Protein AF-A0A7S2FEH9-F1 (afdb_monomer_lite)

Secondary structure (DSSP, 8-state):
--HHHHHHHHHHHHHHHHHHHHHHHHTT-EEEEE-SS-EEEE---SSHHHHHHHHHHHHHHHHH-TT-TTTT--------EEEEEESSSS-EEEEEPPHHHHHHHHHHHHS-SS--S----

Organism: NCBI:txid41880

InterPro domains:
  IPR013697 DNA polymerase epsilon, catalytic subunit A, C-terminal [PF08490] (4-95)
  IPR029703 DNA polymerase epsilon catalytic subunit [PTHR10670] (3-105)

Structure (mmCIF, N/CA/C/O backbone):
data_AF-A0A7S2FEH9-F1
#
_entry.id   AF-A0A7S2FEH9-F1
#
loop_
_atom_site.group_PDB
_atom_site.id
_atom_site.type_symbol
_atom_site.label_atom_id
_atom_site.label_alt_id
_atom_site.label_comp_id
_atom_site.label_asym_id
_atom_site.label_entity_id
_atom_site.label_seq_id
_atom_site.pdbx_PDB_ins_code
_atom_site.Cartn_x
_atom_site.Cartn_y
_atom_site.Cartn_z
_atom_site.occupancy
_atom_site.B_iso_or_equiv
_atom_site.auth_seq_id
_atom_site.auth_comp_id
_atom_site.auth_asym_id
_atom_site.auth_atom_id
_atom_site.pdbx_PDB_model_num
ATOM 1 N N . LEU A 1 1 ? -4.426 -13.863 25.133 1.00 61.12 1 LEU A N 1
ATOM 2 C CA . LEU A 1 1 ? -5.387 -12.762 25.388 1.00 61.12 1 LEU A CA 1
ATOM 3 C C . LEU A 1 1 ? -6.790 -13.357 25.529 1.00 61.12 1 LEU A C 1
ATOM 5 O O . LEU A 1 1 ? -7.087 -14.279 24.776 1.00 61.12 1 LEU A O 1
ATOM 9 N N . PRO A 1 2 ? -7.647 -12.865 26.437 1.00 80.38 2 PRO A N 1
ATOM 10 C CA . PRO A 1 2 ? -9.037 -13.307 26.544 1.00 80.38 2 PRO A CA 1
ATOM 11 C C . PRO A 1 2 ? -9.808 -13.089 25.225 1.00 80.38 2 PRO A C 1
ATOM 13 O O . PRO A 1 2 ? -9.633 -12.041 24.590 1.00 80.38 2 PRO A O 1
ATOM 16 N N . PRO A 1 3 ? -10.700 -14.013 24.818 1.00 77.12 3 PRO A N 1
ATOM 17 C CA . PRO A 1 3 ? -11.412 -13.952 23.532 1.00 77.12 3 PRO A CA 1
ATOM 18 C C . PRO A 1 3 ? -12.298 -12.702 23.382 1.00 77.12 3 PRO A C 1
ATOM 20 O O . PRO A 1 3 ? -12.547 -12.217 22.275 1.00 77.12 3 PRO A O 1
ATOM 23 N N . THR A 1 4 ? -12.743 -12.126 24.498 1.00 82.38 4 THR A N 1
ATOM 24 C CA . THR A 1 4 ? -13.528 -10.887 24.549 1.00 82.38 4 THR A CA 1
ATOM 25 C C . THR A 1 4 ? -12.729 -9.662 24.103 1.00 82.38 4 THR A C 1
ATOM 27 O O . THR A 1 4 ? -13.255 -8.836 23.354 1.00 82.38 4 THR A O 1
ATOM 30 N N . ILE A 1 5 ? -11.454 -9.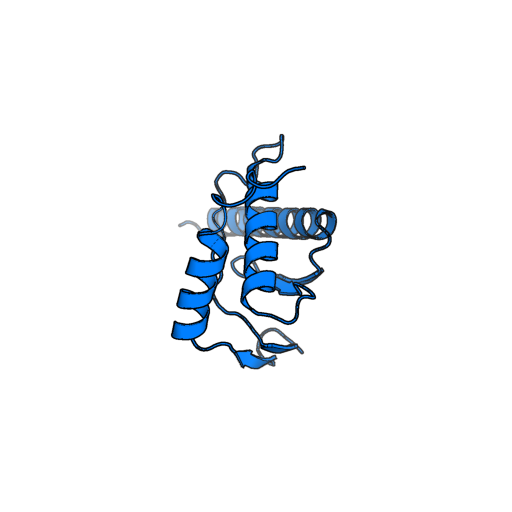573 24.487 1.00 85.19 5 ILE A N 1
ATOM 31 C CA . ILE A 1 5 ? -10.566 -8.462 24.122 1.00 85.19 5 ILE A CA 1
ATOM 32 C C . ILE A 1 5 ? -10.188 -8.559 22.645 1.00 85.19 5 ILE A C 1
ATOM 34 O O . ILE A 1 5 ? -10.292 -7.574 21.916 1.00 85.19 5 ILE A O 1
ATOM 38 N N . SER A 1 6 ? -9.840 -9.756 22.167 1.00 86.31 6 SER A N 1
ATOM 39 C CA . SER A 1 6 ? -9.475 -9.976 20.763 1.00 86.31 6 SER A CA 1
ATOM 40 C C . SER A 1 6 ? -10.595 -9.596 19.791 1.00 86.31 6 SER A C 1
ATOM 42 O O . SER A 1 6 ? -10.322 -9.045 18.728 1.00 86.31 6 SER A O 1
ATOM 44 N N . ARG A 1 7 ? -11.860 -9.839 20.152 1.00 86.94 7 ARG A N 1
ATOM 45 C CA . ARG A 1 7 ? -13.015 -9.445 19.331 1.00 86.94 7 ARG A CA 1
ATOM 46 C C . ARG A 1 7 ? -13.176 -7.928 19.248 1.00 86.94 7 ARG A C 1
ATOM 48 O O . ARG A 1 7 ? -13.363 -7.407 18.151 1.00 86.94 7 ARG A O 1
ATOM 55 N N . LYS A 1 8 ? -13.074 -7.220 20.380 1.00 90.38 8 LYS A N 1
ATOM 56 C CA . LYS A 1 8 ? -13.145 -5.750 20.386 1.00 90.38 8 LYS A CA 1
ATOM 57 C C . LYS A 1 8 ? -11.977 -5.134 19.620 1.00 90.38 8 LYS A C 1
ATOM 59 O O . LYS A 1 8 ? -12.203 -4.274 18.778 1.00 90.38 8 LYS A O 1
ATOM 64 N N . LEU A 1 9 ? -10.760 -5.634 19.830 1.00 91.38 9 LEU A N 1
ATOM 65 C CA . LEU A 1 9 ? -9.576 -5.188 19.098 1.00 91.38 9 LEU A CA 1
ATOM 66 C C . LEU A 1 9 ? -9.749 -5.356 17.583 1.00 91.38 9 LEU A C 1
ATOM 68 O O . LEU A 1 9 ? -9.562 -4.399 16.844 1.00 91.38 9 LEU A O 1
ATOM 72 N N . ARG A 1 10 ? -10.178 -6.536 17.117 1.00 88.81 10 ARG A N 1
ATOM 73 C CA . ARG A 1 10 ? -10.454 -6.776 15.687 1.00 88.81 10 ARG A CA 1
ATOM 74 C C . ARG A 1 10 ? -11.511 -5.825 15.129 1.00 88.81 10 ARG A C 1
ATOM 76 O O . ARG A 1 10 ? -11.397 -5.403 13.983 1.00 88.81 10 ARG A O 1
ATOM 83 N N . SER A 1 11 ? -12.525 -5.485 15.925 1.00 91.56 11 SER A N 1
ATOM 84 C CA . SER A 1 11 ? -13.523 -4.489 15.533 1.00 91.56 11 SER A CA 1
ATOM 85 C C . SER A 1 11 ? -12.883 -3.118 15.324 1.00 91.56 11 SER A C 1
ATOM 87 O O . SER A 1 11 ? -13.113 -2.509 14.286 1.00 91.56 11 SER A O 1
ATOM 89 N N . TYR A 1 12 ? -12.041 -2.662 16.256 1.00 91.38 12 TYR A N 1
ATOM 90 C CA . TYR A 1 12 ? -11.331 -1.389 16.116 1.00 91.38 12 TYR A CA 1
ATOM 91 C C . TYR A 1 12 ? -10.377 -1.384 14.923 1.00 91.38 12 TYR A C 1
ATOM 93 O O . TYR A 1 12 ? -10.374 -0.423 14.163 1.00 91.38 12 TYR A O 1
ATOM 101 N N . VAL A 1 13 ? -9.627 -2.469 14.704 1.00 90.50 13 VAL A N 1
ATOM 102 C CA . VAL A 1 13 ? -8.731 -2.601 13.544 1.00 90.50 13 VAL A CA 1
ATOM 103 C C . VAL A 1 13 ? -9.516 -2.518 12.235 1.00 90.50 13 VAL A C 1
ATOM 105 O O . VAL A 1 13 ? -9.098 -1.822 11.319 1.00 90.50 13 VAL A O 1
ATOM 108 N N . ARG A 1 14 ? -10.691 -3.154 12.145 1.00 91.75 14 ARG A N 1
ATOM 109 C CA . ARG A 1 14 ? -11.551 -3.048 10.958 1.00 91.75 14 ARG A CA 1
ATOM 110 C C . ARG A 1 14 ? -12.047 -1.620 10.731 1.00 91.75 14 ARG A C 1
ATOM 112 O O . ARG A 1 14 ? -12.059 -1.154 9.592 1.00 91.75 14 ARG A O 1
ATOM 119 N N . THR A 1 15 ? -12.455 -0.934 11.796 1.00 91.94 15 THR A N 1
ATOM 120 C CA . THR A 1 15 ? -12.871 0.469 11.705 1.00 91.94 15 THR A CA 1
ATOM 121 C C . THR A 1 15 ? -11.709 1.345 11.238 1.00 91.94 15 THR A C 1
ATOM 123 O O . THR A 1 15 ? -11.880 2.126 10.309 1.00 91.94 15 THR A O 1
ATOM 126 N N . LEU A 1 16 ? -10.512 1.157 11.800 1.00 90.69 16 LEU A N 1
ATOM 127 C CA . LEU A 1 16 ? -9.301 1.870 11.385 1.00 90.69 16 LEU A CA 1
ATOM 128 C C . LEU A 1 16 ? -8.935 1.595 9.924 1.00 90.69 16 LEU A C 1
ATOM 130 O O . LEU A 1 16 ? -8.650 2.535 9.190 1.00 90.69 16 LEU A O 1
ATOM 134 N N . ALA A 1 17 ? -9.002 0.340 9.475 1.00 89.31 17 ALA A N 1
ATOM 135 C CA . ALA A 1 17 ? -8.766 -0.015 8.078 1.00 89.31 17 ALA A CA 1
ATOM 136 C C . ALA A 1 17 ? -9.773 0.673 7.142 1.00 89.31 17 ALA A C 1
ATOM 138 O O . ALA A 1 17 ? -9.398 1.163 6.083 1.00 89.31 17 ALA A O 1
ATOM 139 N N . SER A 1 18 ? -11.040 0.780 7.551 1.00 91.06 18 SER A N 1
ATOM 140 C CA . SER A 1 18 ? -12.074 1.467 6.762 1.00 91.06 18 SER A CA 1
ATOM 141 C C . SER A 1 18 ? -11.814 2.975 6.666 1.00 91.06 18 SER A C 1
ATOM 143 O O . SER A 1 18 ? -11.945 3.556 5.590 1.00 91.06 18 SER A O 1
ATOM 145 N N . LEU A 1 19 ? -11.390 3.602 7.769 1.00 90.75 19 LEU A N 1
ATOM 146 C CA . LEU A 1 19 ? -10.983 5.011 7.783 1.00 90.75 19 LEU A CA 1
ATOM 147 C C . LEU A 1 19 ? -9.751 5.246 6.899 1.00 90.75 19 LEU A C 1
ATOM 149 O O . LEU A 1 19 ? -9.732 6.195 6.124 1.00 90.75 19 LEU A O 1
ATOM 153 N N . LEU A 1 20 ? -8.763 4.350 6.952 1.00 89.56 20 LEU A N 1
ATOM 154 C CA . LEU A 1 20 ? -7.573 4.412 6.102 1.00 89.56 20 LEU A CA 1
ATOM 155 C C . LEU A 1 20 ? -7.939 4.355 4.610 1.00 89.56 20 LEU A C 1
ATOM 157 O O . LEU A 1 20 ? -7.419 5.135 3.815 1.00 89.56 20 LEU A O 1
ATOM 161 N N . VAL A 1 21 ? -8.849 3.455 4.225 1.00 90.50 21 VAL A N 1
ATOM 162 C CA . VAL A 1 21 ? -9.343 3.339 2.842 1.00 90.50 21 VAL A CA 1
ATOM 163 C C . VAL A 1 21 ? -10.032 4.626 2.393 1.00 90.50 21 VAL A C 1
ATOM 165 O O . VAL A 1 21 ? -9.791 5.087 1.279 1.00 90.50 21 VAL A O 1
ATOM 168 N N . CYS A 1 22 ? -10.849 5.224 3.262 1.00 90.56 22 CYS A N 1
ATOM 169 C CA . CYS A 1 22 ? -11.511 6.496 2.987 1.00 90.56 22 CYS A CA 1
ATOM 170 C C . CYS A 1 22 ? -10.490 7.617 2.743 1.00 90.56 22 CYS A C 1
ATOM 172 O O . CYS A 1 22 ? -10.555 8.307 1.727 1.00 90.56 22 CYS A O 1
ATOM 174 N N . GLU A 1 23 ? -9.499 7.748 3.624 1.00 88.62 23 GLU A N 1
ATOM 175 C CA . GLU A 1 23 ? -8.439 8.751 3.500 1.00 88.62 23 GLU A CA 1
ATOM 176 C C . GLU A 1 23 ? -7.602 8.573 2.233 1.00 88.62 23 GLU A C 1
ATOM 178 O O . GLU A 1 23 ? -7.339 9.536 1.515 1.00 88.62 23 GLU A O 1
ATOM 183 N N . LEU A 1 24 ? -7.235 7.341 1.892 1.00 88.38 24 LEU A N 1
ATOM 184 C CA . LEU A 1 24 ? -6.515 7.060 0.651 1.00 88.38 24 LEU A CA 1
ATOM 185 C C . LEU A 1 24 ? -7.346 7.398 -0.591 1.00 88.38 24 LEU A C 1
ATOM 187 O O . LEU A 1 24 ? -6.795 7.906 -1.571 1.00 88.38 24 LEU A O 1
ATOM 191 N N . GLY A 1 25 ? -8.666 7.216 -0.521 1.00 87.75 25 GLY A N 1
ATOM 192 C CA . GLY A 1 25 ? -9.597 7.701 -1.537 1.00 87.75 25 GLY A CA 1
ATOM 193 C C . GLY A 1 25 ? -9.517 9.218 -1.729 1.00 87.75 25 GLY A C 1
ATOM 194 O O . GLY A 1 25 ? -9.481 9.684 -2.865 1.00 87.75 25 GLY A O 1
ATOM 195 N N . THR A 1 26 ? -9.385 9.996 -0.647 1.00 88.69 26 THR A N 1
ATOM 196 C CA . THR A 1 26 ? -9.228 11.462 -0.746 1.00 88.69 26 THR A CA 1
ATOM 197 C C . THR A 1 26 ? -7.919 11.894 -1.419 1.00 88.69 26 THR A C 1
ATOM 199 O O . THR A 1 26 ? -7.858 12.965 -2.017 1.00 88.69 26 THR A O 1
ATOM 202 N N . LEU A 1 27 ? -6.882 11.051 -1.380 1.00 88.44 27 LEU A N 1
ATOM 203 C CA . LEU A 1 27 ? -5.594 11.276 -2.051 1.00 88.44 27 LEU A CA 1
ATOM 204 C C . LEU A 1 27 ? -5.600 10.820 -3.526 1.00 88.44 27 LEU A C 1
ATOM 206 O O . LEU A 1 27 ? -4.564 10.850 -4.204 1.00 88.44 27 LEU A O 1
ATOM 210 N N . ASN A 1 28 ? -6.761 10.405 -4.046 1.00 86.81 28 ASN A N 1
ATOM 211 C CA . ASN A 1 28 ? -6.924 9.786 -5.362 1.00 86.81 28 ASN A CA 1
ATOM 212 C C . ASN A 1 28 ? -6.065 8.518 -5.530 1.00 86.81 28 ASN A C 1
ATOM 214 O O . ASN A 1 28 ? -5.520 8.262 -6.609 1.00 86.81 28 ASN A O 1
ATOM 218 N N . LEU A 1 29 ? -5.881 7.738 -4.460 1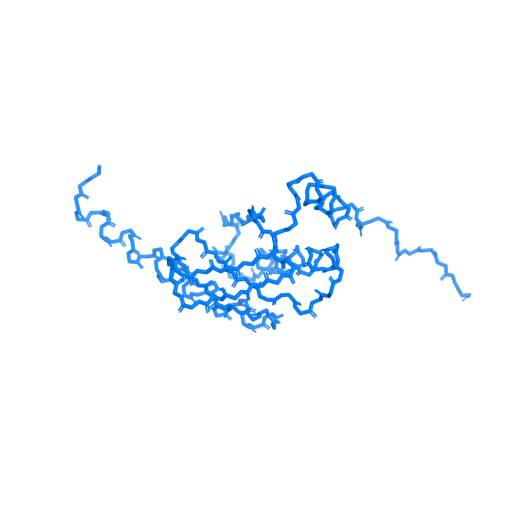.00 89.12 29 LEU A N 1
ATOM 219 C CA . LEU A 1 29 ? -5.339 6.385 -4.558 1.00 89.12 29 LEU A CA 1
ATOM 220 C C . LEU A 1 29 ? -6.505 5.404 -4.618 1.00 89.12 29 LEU A C 1
ATOM 222 O O . LEU A 1 29 ? -7.331 5.331 -3.710 1.00 89.12 29 LEU A O 1
ATOM 226 N N . GLN A 1 30 ? -6.568 4.633 -5.699 1.00 89.75 30 GLN A N 1
ATOM 227 C CA . GLN A 1 30 ? -7.620 3.645 -5.870 1.00 89.75 30 GLN A CA 1
ATOM 228 C C . GLN A 1 30 ? -7.275 2.396 -5.056 1.00 89.75 30 GLN A C 1
ATOM 230 O O . GLN A 1 30 ? -6.302 1.695 -5.341 1.00 89.75 30 GLN A O 1
ATOM 235 N N . VAL A 1 31 ? -8.089 2.107 -4.046 1.00 90.56 31 VAL A N 1
ATOM 236 C CA . VAL A 1 31 ? -7.977 0.883 -3.251 1.00 90.56 31 VAL A CA 1
ATOM 237 C C . VAL A 1 31 ? -8.684 -0.253 -3.986 1.00 90.56 31 VAL A C 1
ATOM 239 O O . VAL A 1 31 ? -9.890 -0.192 -4.201 1.00 90.56 31 VAL A O 1
ATOM 242 N N . ILE A 1 32 ? -7.939 -1.292 -4.372 1.00 89.62 32 ILE A N 1
ATOM 243 C CA . ILE A 1 32 ? -8.494 -2.483 -5.041 1.00 89.62 32 ILE A CA 1
ATOM 244 C C . ILE A 1 32 ? -8.958 -3.497 -3.993 1.00 89.62 32 ILE A C 1
ATOM 246 O O . ILE A 1 32 ? -10.006 -4.124 -4.125 1.00 89.62 32 ILE A O 1
ATOM 250 N N . HIS A 1 33 ? -8.154 -3.672 -2.944 1.00 88.88 33 HIS A N 1
ATOM 251 C CA . HIS A 1 33 ? -8.399 -4.653 -1.899 1.00 88.88 33 HIS A CA 1
ATOM 252 C C . HIS A 1 33 ? -7.875 -4.155 -0.558 1.00 88.88 33 HIS A C 1
ATOM 254 O O . HIS A 1 33 ? -6.772 -3.614 -0.491 1.00 88.88 33 HIS A O 1
ATOM 260 N N . ALA A 1 34 ? -8.644 -4.381 0.505 1.00 89.50 34 ALA A N 1
ATOM 261 C CA . ALA A 1 34 ? -8.268 -4.055 1.872 1.00 89.50 34 ALA A CA 1
ATOM 262 C C . ALA A 1 34 ? -8.621 -5.215 2.809 1.00 89.50 34 ALA A C 1
ATOM 264 O O . ALA A 1 34 ? -9.749 -5.714 2.802 1.00 89.50 34 ALA A O 1
ATOM 265 N N . ASP A 1 35 ? -7.657 -5.611 3.632 1.00 88.38 35 ASP A N 1
ATOM 266 C CA . ASP A 1 35 ? -7.835 -6.495 4.780 1.00 88.38 35 ASP A CA 1
ATOM 267 C C . ASP A 1 35 ? -7.333 -5.798 6.061 1.00 88.38 35 ASP A C 1
ATOM 269 O O . ASP A 1 35 ? -6.936 -4.633 6.035 1.00 88.38 35 ASP A O 1
ATOM 273 N N . MET A 1 36 ? -7.373 -6.485 7.204 1.00 84.25 36 MET A N 1
ATOM 274 C CA . MET A 1 36 ? -6.977 -5.915 8.501 1.00 84.25 36 MET A CA 1
ATOM 275 C C . MET A 1 36 ? -5.490 -5.533 8.586 1.00 84.25 36 MET A C 1
ATOM 277 O O . MET A 1 36 ? -5.145 -4.638 9.351 1.00 84.25 36 MET A O 1
ATOM 281 N N . ASP A 1 37 ? -4.620 -6.221 7.846 1.00 85.25 37 ASP A N 1
ATOM 282 C CA . ASP A 1 37 ? -3.159 -6.069 7.880 1.00 85.25 37 ASP A CA 1
ATOM 283 C C . ASP A 1 37 ? -2.547 -5.720 6.514 1.00 85.25 37 ASP A C 1
ATOM 285 O O . ASP A 1 37 ? -1.362 -5.403 6.425 1.00 85.25 37 ASP A O 1
ATOM 289 N N . ARG A 1 38 ? -3.329 -5.808 5.433 1.00 88.25 38 ARG A N 1
ATOM 290 C CA . ARG A 1 38 ? -2.841 -5.655 4.060 1.00 88.25 38 ARG A CA 1
ATOM 291 C C . ARG A 1 38 ? -3.750 -4.763 3.251 1.00 88.25 38 ARG A C 1
ATOM 293 O O . ARG A 1 38 ? -4.971 -4.878 3.297 1.00 88.25 38 ARG A O 1
ATOM 300 N N . LEU A 1 39 ? -3.125 -3.936 2.430 1.00 89.56 39 LEU A N 1
ATOM 301 C CA . LEU A 1 39 ? -3.808 -3.031 1.529 1.00 89.56 39 LEU A CA 1
ATOM 302 C C . LEU A 1 39 ? -3.175 -3.123 0.146 1.00 89.56 39 LEU A C 1
ATOM 304 O O . LEU A 1 39 ? -1.955 -3.097 0.012 1.00 89.56 39 LEU A O 1
ATOM 308 N N . THR A 1 40 ? -4.004 -3.257 -0.882 1.00 89.69 40 THR A N 1
ATOM 309 C CA . THR A 1 40 ? -3.571 -3.287 -2.279 1.00 89.69 40 THR A CA 1
ATOM 310 C C . THR A 1 40 ? -4.121 -2.071 -3.003 1.00 89.69 40 THR A C 1
ATOM 312 O O . THR A 1 40 ? -5.335 -1.862 -3.082 1.00 89.69 40 THR A O 1
ATOM 315 N N . LEU A 1 41 ? -3.196 -1.269 -3.523 1.00 90.62 41 LEU A N 1
ATOM 316 C CA . LEU A 1 41 ? -3.452 0.041 -4.103 1.00 90.62 41 LEU A CA 1
ATOM 317 C C . LEU A 1 41 ? -3.072 0.040 -5.582 1.00 90.62 41 LEU A C 1
ATOM 319 O O . LEU A 1 41 ? -2.038 -0.509 -5.959 1.00 90.62 41 LEU A O 1
ATOM 323 N N . CYS A 1 42 ? -3.879 0.705 -6.402 1.00 89.19 42 CYS A N 1
ATOM 324 C CA . CYS A 1 42 ? -3.511 1.066 -7.762 1.00 89.19 42 CYS A CA 1
ATOM 325 C C . CYS A 1 42 ? -2.898 2.470 -7.751 1.00 89.19 42 CYS A C 1
ATOM 327 O O . CYS A 1 42 ? -3.562 3.450 -7.406 1.00 89.19 42 CYS A O 1
ATOM 329 N N . THR A 1 43 ? -1.627 2.579 -8.132 1.00 86.12 43 THR A N 1
ATOM 330 C CA . THR A 1 43 ? -0.921 3.867 -8.225 1.00 86.12 43 THR A CA 1
ATOM 331 C C . THR A 1 43 ? -1.199 4.590 -9.545 1.00 86.12 43 THR A C 1
ATOM 333 O O . THR A 1 43 ? -0.975 5.797 -9.633 1.00 86.12 43 THR A O 1
ATOM 336 N N . GLY A 1 44 ? -1.677 3.875 -10.573 1.00 83.50 44 GLY A N 1
ATOM 337 C CA . GLY A 1 44 ? -1.957 4.409 -11.912 1.00 83.50 44 GLY A CA 1
ATOM 338 C C . GLY A 1 44 ? -0.716 4.857 -12.699 1.00 83.50 44 GLY A C 1
ATOM 339 O O . GLY A 1 44 ? -0.849 5.403 -13.794 1.00 83.50 44 GLY A O 1
ATOM 340 N N . LYS A 1 45 ? 0.491 4.651 -12.158 1.00 84.81 45 LYS A N 1
ATOM 341 C CA . LYS A 1 45 ? 1.770 5.003 -12.787 1.00 84.81 45 LYS A CA 1
ATOM 342 C C . LYS A 1 45 ? 2.439 3.747 -13.335 1.00 84.81 45 LYS A C 1
ATOM 344 O O . LYS A 1 45 ? 2.429 2.713 -12.678 1.00 84.81 45 LYS A O 1
ATOM 349 N N . LYS A 1 46 ? 3.001 3.847 -14.545 1.00 80.38 46 LYS A N 1
ATOM 350 C CA . LYS A 1 46 ? 3.678 2.735 -15.232 1.00 80.38 46 LYS A CA 1
ATOM 351 C C . LYS A 1 46 ? 5.082 2.448 -14.681 1.00 80.38 46 LYS A C 1
ATOM 353 O O . LYS A 1 46 ? 5.364 1.278 -14.446 1.00 80.38 46 LYS A O 1
ATOM 358 N N . PRO A 1 47 ? 5.967 3.445 -14.475 1.00 86.12 47 PRO A N 1
ATOM 359 C CA . PRO A 1 47 ? 7.291 3.153 -13.941 1.00 86.12 47 PRO A CA 1
ATOM 360 C C . PRO A 1 47 ? 7.223 2.878 -12.434 1.00 86.12 47 PRO A C 1
ATOM 362 O O . PRO A 1 47 ? 6.594 3.625 -11.677 1.00 86.12 47 PRO A O 1
ATOM 365 N N . LEU A 1 48 ? 7.920 1.822 -12.005 1.00 86.00 48 LEU A N 1
ATOM 366 C CA . LEU A 1 48 ? 7.968 1.355 -10.618 1.00 86.00 48 LEU A CA 1
ATOM 367 C C . LEU A 1 48 ? 8.365 2.472 -9.639 1.00 86.00 48 LEU A C 1
ATOM 369 O O . LEU A 1 48 ? 7.723 2.658 -8.608 1.00 86.00 48 LEU A O 1
ATOM 373 N N . VAL A 1 49 ? 9.374 3.270 -9.994 1.00 87.62 49 VAL A N 1
ATOM 374 C CA . VAL A 1 49 ? 9.879 4.364 -9.149 1.00 87.62 49 VAL A CA 1
ATOM 375 C C . VAL A 1 49 ? 8.827 5.458 -8.935 1.00 87.62 49 VAL A C 1
ATOM 377 O O . VAL A 1 49 ? 8.646 5.919 -7.811 1.00 87.62 49 VAL A O 1
ATOM 380 N N . GLU A 1 50 ? 8.079 5.862 -9.969 1.00 87.56 50 GLU A N 1
ATOM 381 C CA . GLU A 1 50 ? 7.018 6.869 -9.794 1.00 87.56 50 GLU A CA 1
ATOM 382 C C . GLU A 1 50 ? 5.829 6.317 -9.008 1.00 87.56 50 GLU A C 1
ATOM 384 O O . GLU A 1 50 ? 5.208 7.050 -8.236 1.00 87.56 50 GLU A O 1
ATOM 389 N N . ALA A 1 51 ? 5.508 5.031 -9.188 1.00 88.44 51 ALA A N 1
ATOM 390 C CA . ALA A 1 51 ? 4.483 4.357 -8.402 1.00 88.44 51 ALA A CA 1
ATOM 391 C C . ALA A 1 51 ? 4.843 4.368 -6.908 1.00 88.44 51 ALA A C 1
ATOM 393 O O . ALA A 1 51 ? 4.012 4.747 -6.079 1.00 88.44 51 ALA A O 1
ATOM 394 N N . LEU A 1 52 ? 6.093 4.033 -6.574 1.00 88.94 52 LEU A N 1
ATOM 395 C CA . LEU A 1 52 ? 6.605 4.070 -5.205 1.00 88.94 52 LEU A CA 1
ATOM 396 C C . LEU A 1 52 ? 6.686 5.495 -4.655 1.00 88.94 52 LEU A C 1
ATOM 398 O O . LEU A 1 52 ? 6.254 5.726 -3.530 1.00 88.94 52 LEU A O 1
ATOM 402 N N . ARG A 1 53 ? 7.125 6.477 -5.450 1.00 89.31 53 ARG A N 1
ATOM 403 C CA . ARG A 1 53 ? 7.132 7.888 -5.033 1.00 89.31 53 ARG A CA 1
ATOM 404 C C . ARG A 1 53 ? 5.720 8.393 -4.729 1.00 89.31 53 ARG A C 1
ATOM 406 O O . ARG A 1 53 ? 5.515 9.086 -3.737 1.00 89.31 53 ARG A O 1
ATOM 413 N N . ARG A 1 54 ? 4.722 8.019 -5.540 1.00 89.19 54 ARG A N 1
ATOM 414 C CA . ARG A 1 54 ? 3.312 8.351 -5.276 1.00 89.19 54 ARG A CA 1
ATOM 415 C C . ARG A 1 54 ? 2.811 7.700 -3.988 1.00 89.19 54 ARG A C 1
ATOM 417 O O . ARG A 1 54 ? 2.080 8.343 -3.240 1.00 89.19 54 ARG A O 1
ATOM 424 N N . MET A 1 55 ? 3.200 6.452 -3.730 1.00 88.88 55 MET A N 1
ATOM 425 C CA . MET A 1 55 ? 2.891 5.775 -2.471 1.00 88.88 55 MET A CA 1
ATOM 426 C C . MET A 1 55 ? 3.537 6.499 -1.286 1.00 88.88 55 MET A C 1
ATOM 428 O O . MET A 1 55 ? 2.844 6.799 -0.322 1.00 88.88 55 MET A O 1
ATOM 432 N N . GLN A 1 56 ? 4.822 6.838 -1.371 1.00 88.88 56 GLN A N 1
ATOM 433 C CA . GLN A 1 56 ? 5.549 7.519 -0.303 1.00 88.88 56 GLN A CA 1
ATOM 434 C C . GLN A 1 56 ? 4.953 8.897 0.005 1.00 88.88 56 GLN A C 1
ATOM 436 O O . GLN A 1 56 ? 4.650 9.182 1.159 1.00 88.88 56 GLN A O 1
ATOM 441 N N . PHE A 1 57 ? 4.623 9.677 -1.027 1.00 89.00 57 PHE A N 1
ATOM 442 C CA . PHE A 1 57 ? 3.882 10.928 -0.870 1.00 89.00 57 PHE A CA 1
ATOM 443 C C . PHE A 1 57 ? 2.538 10.732 -0.149 1.00 89.00 57 PHE A C 1
ATOM 445 O O . PHE A 1 57 ? 2.188 11.511 0.735 1.00 89.00 57 PHE A O 1
ATOM 452 N N . ALA A 1 58 ? 1.780 9.686 -0.495 1.00 88.44 58 ALA A N 1
ATOM 453 C CA . ALA A 1 58 ? 0.513 9.397 0.172 1.00 88.44 58 ALA A CA 1
ATOM 454 C C . ALA A 1 58 ? 0.706 9.020 1.652 1.00 88.44 58 ALA A C 1
ATOM 456 O O . ALA A 1 58 ? -0.092 9.428 2.495 1.00 88.44 58 ALA A O 1
ATOM 457 N N . LEU A 1 59 ? 1.771 8.279 1.977 1.00 87.94 59 LEU A N 1
ATOM 458 C CA . LEU A 1 59 ? 2.125 7.933 3.355 1.00 87.94 59 LEU A CA 1
ATOM 459 C C . LEU A 1 59 ? 2.536 9.161 4.171 1.00 87.94 59 LEU A C 1
ATOM 461 O O . LEU A 1 59 ? 2.121 9.294 5.322 1.00 87.94 59 LEU A O 1
ATOM 465 N N . ASP A 1 60 ? 3.304 10.070 3.579 1.00 88.06 60 ASP A N 1
ATOM 466 C CA . ASP A 1 60 ? 3.709 11.311 4.238 1.00 88.06 60 ASP A CA 1
ATOM 467 C C . ASP A 1 60 ? 2.504 12.232 4.462 1.00 88.06 60 ASP A C 1
ATOM 469 O O . ASP A 1 60 ? 2.325 12.756 5.563 1.00 88.06 60 ASP A O 1
ATOM 473 N N . ALA A 1 61 ? 1.606 12.335 3.476 1.00 87.81 61 ALA A N 1
ATOM 474 C CA . ALA A 1 61 ? 0.356 13.086 3.593 1.00 87.81 61 ALA A CA 1
ATOM 475 C C . ALA A 1 61 ? -0.579 12.520 4.680 1.00 87.81 61 ALA A C 1
ATOM 477 O O . ALA A 1 61 ? -1.194 13.278 5.433 1.00 87.81 61 ALA A O 1
ATOM 478 N N . LEU A 1 62 ? -0.667 11.189 4.800 1.00 86.94 62 LEU A N 1
ATOM 479 C CA . LEU A 1 62 ? -1.405 10.517 5.876 1.00 86.94 62 LEU A CA 1
ATOM 480 C C . LEU A 1 62 ? -0.838 10.865 7.258 1.00 86.94 62 LEU A C 1
ATOM 482 O O . LEU A 1 62 ? -1.600 11.119 8.191 1.00 86.94 62 LEU A O 1
ATOM 486 N N . LYS A 1 63 ? 0.493 10.911 7.393 1.00 85.62 63 LYS A N 1
ATOM 487 C CA . LYS A 1 63 ? 1.171 11.261 8.651 1.00 85.62 63 LYS A CA 1
ATOM 488 C C . LYS A 1 63 ? 1.052 12.745 9.000 1.00 85.62 63 LYS A C 1
ATOM 490 O O . LYS A 1 63 ? 1.013 13.074 10.183 1.00 85.62 63 LYS A O 1
ATOM 495 N N . SER A 1 64 ? 0.989 13.634 8.006 1.00 84.50 64 SER A N 1
ATOM 496 C CA . SER A 1 64 ? 0.917 15.089 8.205 1.00 84.50 64 SER A CA 1
ATOM 497 C C . SER A 1 64 ? -0.499 15.627 8.456 1.00 84.50 64 SER A C 1
ATOM 499 O O . SER A 1 64 ? -0.666 16.824 8.693 1.00 84.50 64 SER A O 1
ATOM 501 N N . ARG A 1 65 ? -1.539 14.786 8.369 1.00 80.75 65 ARG A N 1
ATOM 502 C CA . ARG A 1 65 ? -2.933 15.176 8.640 1.00 80.75 65 ARG A CA 1
ATOM 503 C C . ARG A 1 65 ? -3.103 15.710 10.068 1.00 80.75 65 ARG A C 1
ATOM 505 O O . ARG A 1 65 ? -2.543 15.179 11.026 1.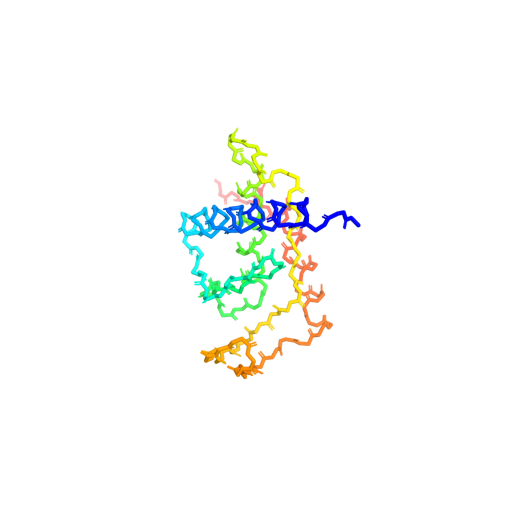00 80.75 65 ARG A O 1
ATOM 512 N N . LYS A 1 66 ? -3.951 16.737 10.204 1.00 62.59 66 LYS A N 1
ATOM 513 C CA . LYS A 1 66 ? -4.200 17.468 11.462 1.00 62.59 66 LYS A CA 1
ATOM 514 C C . LYS A 1 66 ? -4.755 16.594 12.588 1.00 62.59 66 LYS A C 1
ATOM 516 O O . LYS A 1 66 ? -4.487 16.874 13.750 1.00 62.59 66 LYS A O 1
ATOM 521 N N . ASP A 1 67 ? -5.472 15.529 12.246 1.00 71.50 67 ASP A N 1
ATOM 522 C CA . ASP A 1 67 ? -6.145 14.665 13.221 1.00 71.50 67 ASP A CA 1
ATOM 523 C C . ASP A 1 67 ? -5.180 13.693 13.921 1.00 71.50 67 ASP A C 1
ATOM 525 O O . ASP A 1 67 ? -5.558 13.034 14.886 1.00 71.50 67 ASP A O 1
ATOM 529 N N . GLY A 1 68 ? -3.933 13.567 13.437 1.00 74.12 68 GLY A N 1
ATOM 530 C CA . GLY A 1 68 ? -2.866 12.770 14.058 1.00 74.12 68 GLY A CA 1
ATOM 531 C C . GLY A 1 68 ? -3.122 11.258 14.151 1.00 74.12 68 GLY A C 1
ATOM 532 O O . GLY A 1 68 ? -2.245 10.524 14.603 1.00 74.12 68 GLY A O 1
ATOM 533 N N . LEU A 1 69 ? -4.286 10.777 13.701 1.00 80.94 69 LEU A N 1
ATOM 534 C CA . LEU A 1 69 ? -4.757 9.402 13.884 1.00 80.94 69 LEU A CA 1
ATOM 535 C C . LEU A 1 69 ? -3.816 8.359 13.264 1.00 80.94 69 LEU A C 1
ATOM 537 O O . LEU A 1 69 ? -3.606 7.291 13.833 1.00 80.94 69 LEU A O 1
ATOM 541 N N . PHE A 1 70 ? -3.213 8.688 12.119 1.00 81.88 70 PHE A N 1
ATOM 542 C CA . PHE A 1 70 ? -2.331 7.789 11.369 1.00 81.88 70 PHE A CA 1
ATOM 543 C C . PHE A 1 70 ? -0.843 7.990 11.669 1.00 81.88 70 PHE A C 1
ATOM 545 O O . PHE A 1 70 ? -0.007 7.299 11.096 1.00 81.88 70 PHE A O 1
ATOM 552 N N . ARG A 1 71 ? -0.484 8.885 12.598 1.00 83.81 71 ARG A N 1
ATOM 553 C CA . ARG A 1 71 ? 0.921 9.178 12.925 1.00 83.81 71 ARG A CA 1
ATOM 554 C C . ARG A 1 71 ? 1.679 7.955 13.448 1.00 83.81 71 ARG A C 1
ATOM 556 O O . ARG A 1 71 ? 2.868 7.817 13.184 1.00 83.81 71 ARG A O 1
ATOM 563 N N . TRP A 1 72 ? 1.000 7.084 14.191 1.00 83.44 72 TRP A N 1
ATOM 564 C CA . TRP A 1 72 ? 1.586 5.858 14.747 1.00 83.44 72 TRP A CA 1
ATOM 565 C C . TRP A 1 72 ? 1.458 4.645 13.824 1.00 83.44 72 TRP A C 1
ATOM 567 O O . TRP A 1 72 ? 1.921 3.563 14.176 1.00 83.44 72 TRP A O 1
ATOM 577 N N . ILE A 1 73 ? 0.813 4.802 12.667 1.00 83.69 73 ILE A N 1
ATOM 578 C CA . ILE A 1 73 ? 0.630 3.716 11.713 1.00 83.69 73 ILE A CA 1
ATOM 579 C C . ILE A 1 73 ? 1.764 3.784 10.694 1.00 83.69 73 ILE A C 1
ATOM 581 O O . ILE A 1 73 ? 1.864 4.716 9.895 1.00 83.69 73 ILE A O 1
ATOM 585 N N . THR A 1 74 ? 2.617 2.767 10.723 1.00 83.75 74 THR A N 1
ATOM 586 C CA . THR A 1 74 ? 3.657 2.561 9.716 1.00 83.75 74 THR A CA 1
ATOM 587 C C . THR A 1 74 ? 3.141 1.573 8.683 1.00 83.75 74 THR A C 1
ATOM 589 O O . THR A 1 74 ? 2.728 0.466 9.022 1.00 83.75 74 THR A O 1
ATOM 592 N N . LEU A 1 75 ? 3.150 1.987 7.420 1.00 84.69 75 LEU A N 1
ATOM 593 C CA . LEU A 1 75 ? 2.831 1.133 6.284 1.00 84.69 75 LEU A CA 1
ATOM 594 C C . LEU A 1 75 ? 4.098 0.951 5.460 1.00 84.69 75 LEU A C 1
ATOM 596 O O . LEU A 1 75 ? 4.769 1.930 5.135 1.00 84.69 75 LEU A O 1
ATOM 600 N N . GLU A 1 76 ? 4.391 -0.294 5.112 1.00 84.50 76 GLU A N 1
ATOM 601 C CA . GLU A 1 76 ? 5.566 -0.660 4.328 1.00 84.50 76 GLU A CA 1
ATOM 602 C C . GLU A 1 76 ? 5.137 -1.351 3.028 1.00 84.50 76 GLU A C 1
ATOM 604 O O . GLU A 1 76 ? 4.188 -2.150 3.024 1.00 84.50 76 GLU A O 1
ATOM 609 N N . PRO A 1 77 ? 5.804 -1.053 1.901 1.00 85.56 77 PRO A N 1
ATOM 610 C CA . PRO A 1 77 ? 5.546 -1.738 0.646 1.00 85.56 77 PRO A CA 1
ATOM 611 C C . PRO A 1 77 ? 6.050 -3.179 0.733 1.00 85.56 77 PRO A C 1
ATOM 613 O O . PRO A 1 77 ? 7.242 -3.444 0.672 1.00 85.56 77 PRO A O 1
ATOM 616 N N . ARG A 1 78 ? 5.128 -4.137 0.851 1.00 86.56 78 ARG A N 1
ATOM 617 C CA . ARG A 1 78 ? 5.489 -5.562 0.911 1.00 86.56 78 ARG A CA 1
ATOM 618 C C . ARG A 1 78 ? 5.678 -6.205 -0.463 1.00 86.56 78 ARG A C 1
ATOM 620 O O . ARG A 1 78 ? 6.408 -7.179 -0.591 1.00 86.56 78 ARG A O 1
ATOM 627 N N . ARG A 1 79 ? 4.921 -5.759 -1.465 1.00 87.25 79 ARG A N 1
ATOM 628 C CA . ARG A 1 79 ? 4.925 -6.348 -2.809 1.00 87.25 79 ARG A CA 1
ATOM 629 C C . ARG A 1 79 ? 4.411 -5.338 -3.816 1.00 87.25 79 ARG A C 1
ATOM 631 O O . ARG A 1 79 ? 3.366 -4.729 -3.582 1.00 87.25 79 ARG A O 1
ATOM 638 N N . VAL A 1 80 ? 5.096 -5.229 -4.948 1.00 87.75 80 VAL A N 1
ATOM 639 C CA . VAL A 1 80 ? 4.635 -4.433 -6.086 1.00 87.75 80 VAL A CA 1
ATOM 640 C C . VAL A 1 80 ? 4.297 -5.346 -7.252 1.00 87.75 80 VAL A C 1
ATOM 642 O O . VAL A 1 80 ? 4.993 -6.321 -7.532 1.00 87.75 80 VAL A O 1
ATOM 645 N N . TRP A 1 81 ? 3.188 -5.026 -7.907 1.00 88.25 81 TRP A N 1
ATOM 646 C CA . TRP A 1 81 ? 2.658 -5.770 -9.034 1.00 88.25 81 TRP A CA 1
ATOM 647 C C . TRP A 1 81 ? 2.746 -4.902 -10.284 1.00 88.25 81 TRP A C 1
ATOM 649 O O . TRP A 1 81 ? 2.190 -3.807 -10.311 1.00 88.25 81 TRP A O 1
ATOM 659 N N . HIS A 1 82 ? 3.400 -5.409 -11.324 1.00 85.50 82 HIS A N 1
ATOM 660 C CA . HIS A 1 82 ? 3.353 -4.822 -12.663 1.00 85.50 82 HIS A CA 1
ATOM 661 C C . HIS A 1 82 ? 1.974 -5.017 -13.289 1.00 85.50 82 HIS A C 1
ATOM 663 O O . HIS A 1 82 ? 1.439 -4.159 -13.987 1.00 85.50 82 HIS A O 1
ATOM 669 N N . THR A 1 83 ? 1.378 -6.176 -13.033 1.00 86.50 83 THR A N 1
ATOM 670 C CA . THR A 1 83 ? 0.022 -6.512 -13.451 1.00 86.50 83 THR A CA 1
ATOM 671 C C . THR A 1 83 ? -0.583 -7.398 -12.380 1.00 86.50 83 THR A C 1
ATOM 673 O O . THR A 1 83 ? 0.047 -8.368 -11.961 1.00 86.50 83 THR A O 1
ATOM 676 N N . LEU A 1 84 ? -1.787 -7.055 -11.929 1.00 88.88 84 LEU A N 1
ATOM 677 C CA . LEU A 1 84 ? -2.527 -7.796 -10.915 1.00 88.88 84 LEU A CA 1
ATOM 678 C C . LEU A 1 84 ? -3.936 -8.083 -11.432 1.00 88.88 84 LEU A C 1
ATOM 680 O O . LEU A 1 84 ? -4.697 -7.162 -11.717 1.00 88.88 84 LEU A O 1
ATOM 684 N N . LEU A 1 85 ? -4.283 -9.363 -11.502 1.00 89.75 85 LEU A N 1
ATOM 685 C CA . LEU A 1 85 ? -5.634 -9.855 -11.708 1.00 89.75 85 LEU A CA 1
ATOM 686 C C . LEU A 1 85 ? -6.133 -10.416 -10.380 1.00 89.75 85 LEU A C 1
ATOM 688 O O . LEU A 1 85 ? -5.664 -11.449 -9.902 1.00 89.75 85 LEU A O 1
ATOM 692 N N . LEU A 1 86 ? -7.075 -9.707 -9.770 1.00 87.19 86 LEU A N 1
ATOM 693 C CA . LEU A 1 86 ? -7.652 -10.068 -8.484 1.00 87.19 86 LEU A CA 1
ATOM 694 C C . LEU A 1 86 ? -9.094 -10.533 -8.694 1.00 87.19 86 LEU A C 1
ATOM 696 O O . LEU A 1 86 ? -9.908 -9.771 -9.213 1.00 87.19 86 LEU A O 1
ATOM 700 N N . ARG A 1 87 ? -9.419 -11.761 -8.278 1.00 85.56 87 ARG A N 1
ATOM 701 C CA . ARG A 1 87 ? -10.796 -12.277 -8.286 1.00 85.56 87 ARG A CA 1
ATOM 702 C C . ARG A 1 87 ? -11.351 -12.419 -6.874 1.00 85.56 87 ARG A C 1
ATOM 704 O O . ARG A 1 87 ? -12.464 -11.979 -6.612 1.00 85.56 87 ARG A O 1
ATOM 711 N N . ASP A 1 88 ? -10.574 -12.999 -5.967 1.00 84.44 88 ASP A N 1
ATOM 712 C CA . ASP A 1 88 ? -10.883 -13.046 -4.538 1.00 84.44 88 ASP A CA 1
ATOM 713 C C . ASP A 1 88 ? -9.593 -13.126 -3.699 1.00 84.44 88 ASP A C 1
ATOM 715 O O . ASP A 1 88 ? -8.486 -12.976 -4.219 1.00 84.44 88 ASP A O 1
ATOM 719 N N . LYS A 1 89 ? -9.730 -13.331 -2.382 1.00 79.06 89 LYS A N 1
ATOM 720 C CA . LYS A 1 89 ? -8.602 -13.372 -1.436 1.00 79.06 89 LYS A CA 1
ATOM 721 C C . LYS A 1 89 ? -7.580 -14.481 -1.726 1.00 79.06 89 LYS A C 1
ATOM 723 O O . LYS A 1 89 ? -6.420 -14.338 -1.348 1.00 79.06 89 LYS A O 1
ATOM 728 N N . PHE A 1 90 ? -8.004 -15.579 -2.347 1.00 80.50 90 PHE A N 1
ATOM 729 C CA . PHE A 1 90 ? -7.181 -16.758 -2.628 1.00 80.50 90 PHE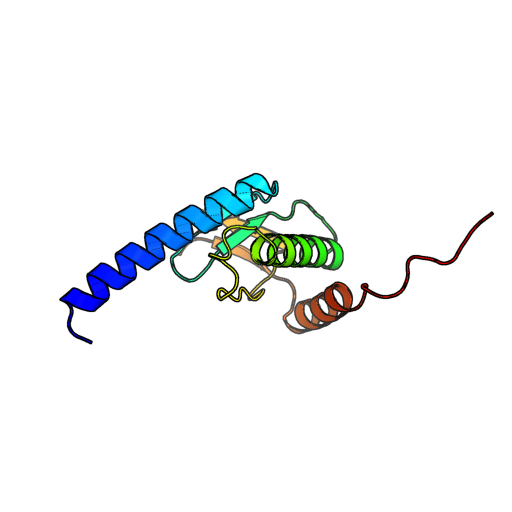 A CA 1
ATOM 730 C C . PHE A 1 90 ? -6.927 -16.955 -4.127 1.00 80.50 90 PHE A C 1
ATOM 732 O O . PHE A 1 90 ? -5.946 -17.585 -4.505 1.00 80.50 90 PHE A O 1
ATOM 739 N N . ASN A 1 91 ? -7.770 -16.373 -4.975 1.00 86.69 91 ASN A N 1
ATOM 740 C CA . ASN A 1 91 ? -7.702 -16.417 -6.424 1.00 86.69 91 ASN A CA 1
ATOM 741 C C . ASN A 1 91 ? -7.223 -15.063 -6.947 1.00 86.69 91 ASN A C 1
ATOM 743 O O . ASN A 1 91 ? -8.013 -14.180 -7.299 1.00 86.69 91 ASN A O 1
ATOM 747 N N . TYR A 1 92 ? -5.903 -14.916 -6.998 1.00 89.06 92 TYR A N 1
ATOM 748 C CA . TYR A 1 92 ? -5.236 -13.784 -7.622 1.00 89.06 92 TYR A CA 1
ATOM 749 C C . TYR A 1 92 ? -4.013 -14.253 -8.406 1.00 89.06 92 TYR A C 1
ATOM 751 O O . TYR A 1 92 ? -3.337 -15.205 -8.024 1.00 89.06 92 TYR A O 1
ATOM 759 N N . GLY A 1 93 ? -3.739 -13.585 -9.520 1.00 87.88 93 GLY A N 1
ATOM 760 C CA . GLY A 1 93 ? -2.592 -13.851 -10.379 1.00 87.88 93 GLY A CA 1
ATOM 761 C C . GLY A 1 93 ? -1.965 -12.542 -10.828 1.00 87.88 93 GLY A C 1
ATOM 762 O O . GLY A 1 93 ? -2.644 -11.523 -10.928 1.00 87.88 93 GLY A O 1
ATOM 763 N N . GLY A 1 94 ? -0.664 -12.537 -11.077 1.00 88.81 94 GLY A N 1
ATOM 764 C CA . GLY A 1 94 ? 0.009 -11.318 -11.489 1.00 88.81 94 GLY A CA 1
ATOM 765 C C . GLY A 1 94 ? 1.507 -11.482 -11.642 1.00 88.81 94 GLY A C 1
ATOM 766 O O . GLY A 1 94 ? 2.079 -12.489 -11.232 1.00 88.81 94 GLY A O 1
ATOM 767 N N . VAL A 1 95 ? 2.123 -10.456 -12.218 1.00 88.44 95 VAL A N 1
ATOM 768 C CA . VAL A 1 95 ? 3.575 -10.338 -12.352 1.00 88.44 95 VAL A CA 1
ATOM 769 C C . VAL A 1 95 ? 4.062 -9.400 -11.259 1.00 88.44 95 VAL A C 1
ATOM 771 O O . VAL A 1 95 ? 3.665 -8.232 -11.217 1.00 88.44 95 VAL A O 1
ATOM 774 N N . THR A 1 96 ? 4.891 -9.912 -10.357 1.00 89.50 96 THR A N 1
ATOM 775 C CA . THR A 1 96 ? 5.530 -9.114 -9.307 1.00 89.50 96 THR A CA 1
ATOM 776 C C . THR A 1 96 ? 6.831 -8.510 -9.815 1.00 89.50 96 THR A C 1
ATOM 778 O O . THR A 1 96 ? 7.488 -9.093 -10.675 1.00 89.50 96 THR A O 1
ATOM 781 N N . ALA A 1 97 ? 7.204 -7.348 -9.285 1.00 85.50 97 ALA A N 1
ATOM 782 C CA . ALA A 1 97 ? 8.597 -6.913 -9.350 1.00 85.50 97 ALA A CA 1
ATOM 783 C C . ALA A 1 97 ? 9.461 -7.879 -8.526 1.00 85.50 97 ALA A C 1
ATOM 785 O O . ALA A 1 97 ? 8.967 -8.459 -7.552 1.00 85.50 97 ALA A O 1
ATOM 786 N N . GLY A 1 98 ? 10.715 -8.083 -8.930 1.00 87.81 98 GLY A N 1
ATOM 787 C CA . GLY A 1 98 ? 11.659 -8.849 -8.113 1.00 87.81 98 GLY A CA 1
ATOM 788 C C . GLY A 1 98 ? 11.927 -8.129 -6.789 1.00 87.81 98 GLY A C 1
ATOM 789 O O . GLY A 1 98 ? 11.882 -6.900 -6.743 1.00 87.81 98 GLY A O 1
ATOM 790 N N . ASP A 1 99 ? 12.222 -8.866 -5.718 1.00 82.69 99 ASP A N 1
ATOM 791 C CA . ASP A 1 99 ? 12.498 -8.252 -4.410 1.00 82.69 99 ASP A CA 1
ATOM 792 C C . ASP A 1 99 ? 13.707 -7.291 -4.489 1.00 82.69 99 ASP A C 1
ATOM 794 O O . ASP A 1 99 ? 13.651 -6.180 -3.964 1.00 82.69 99 ASP A O 1
ATOM 798 N N . ASP A 1 100 ? 14.742 -7.644 -5.262 1.00 83.25 100 ASP A N 1
ATOM 799 C CA . ASP A 1 100 ? 15.910 -6.782 -5.519 1.00 83.25 100 ASP A CA 1
ATOM 800 C C . ASP A 1 100 ? 15.548 -5.496 -6.287 1.00 83.25 100 ASP A C 1
ATOM 802 O O . ASP A 1 100 ? 16.098 -4.414 -6.050 1.00 83.25 100 ASP A O 1
ATOM 806 N N . GLU A 1 101 ? 14.597 -5.606 -7.216 1.00 83.81 101 GLU A N 1
ATOM 807 C CA . GLU A 1 101 ? 14.096 -4.490 -8.018 1.00 83.81 101 GLU A CA 1
ATOM 808 C C . GLU A 1 101 ? 13.270 -3.532 -7.149 1.00 83.81 101 GLU A C 1
ATOM 810 O O . GL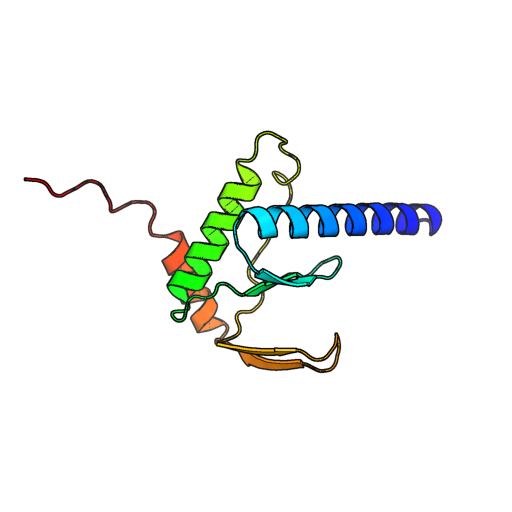U A 1 101 ? 13.432 -2.312 -7.235 1.00 83.81 101 GLU A O 1
ATOM 815 N N . LEU A 1 102 ? 12.436 -4.083 -6.261 1.00 84.81 102 LEU A N 1
ATOM 816 C CA . LEU A 1 102 ? 11.666 -3.323 -5.285 1.00 84.81 102 LEU A CA 1
ATOM 817 C C . LEU A 1 102 ? 12.579 -2.560 -4.326 1.00 84.81 102 LEU A C 1
ATOM 819 O O . LEU A 1 102 ? 12.385 -1.361 -4.143 1.00 84.81 102 LEU A O 1
ATOM 823 N N . GLU A 1 103 ? 13.580 -3.221 -3.747 1.00 83.50 103 GLU A N 1
ATOM 824 C CA . GLU A 1 103 ? 14.535 -2.599 -2.824 1.00 83.50 103 GLU A CA 1
ATOM 825 C C . GLU A 1 103 ? 15.296 -1.447 -3.487 1.00 83.50 103 GLU A C 1
ATOM 827 O O . GLU A 1 103 ? 15.435 -0.357 -2.922 1.00 83.50 103 GLU A O 1
ATOM 832 N N . THR A 1 104 ? 15.749 -1.654 -4.724 1.00 85.88 104 THR A N 1
ATOM 833 C CA . THR A 1 104 ? 16.452 -0.625 -5.497 1.00 85.88 104 THR A CA 1
ATOM 834 C C . THR A 1 104 ? 15.535 0.561 -5.799 1.00 85.88 104 THR A C 1
ATOM 836 O O . THR A 1 104 ? 15.912 1.718 -5.594 1.00 85.88 104 THR A O 1
ATOM 839 N N . ALA A 1 105 ? 14.305 0.293 -6.241 1.00 83.56 105 ALA A N 1
ATOM 840 C CA . ALA A 1 105 ? 13.341 1.330 -6.574 1.00 83.56 105 ALA A CA 1
ATOM 841 C C . ALA A 1 105 ? 12.811 2.070 -5.334 1.00 83.56 105 ALA A C 1
ATOM 843 O O . ALA A 1 105 ? 12.558 3.271 -5.408 1.00 83.56 105 ALA A O 1
ATOM 844 N N . TRP A 1 106 ? 12.684 1.392 -4.191 1.00 83.38 106 TRP A N 1
ATOM 845 C CA . TRP A 1 106 ? 12.287 1.991 -2.916 1.00 83.38 106 TRP A CA 1
ATOM 846 C C . TRP A 1 106 ? 13.355 2.955 -2.406 1.00 83.38 106 TRP A C 1
ATOM 848 O O . TRP A 1 106 ? 13.047 4.099 -2.067 1.00 83.38 106 TRP A O 1
ATOM 858 N N . LYS A 1 107 ? 14.630 2.549 -2.467 1.00 83.94 107 LYS A N 1
ATOM 859 C CA . LYS A 1 107 ? 15.761 3.436 -2.165 1.00 83.94 107 LYS A CA 1
ATOM 860 C C . LYS A 1 107 ? 15.762 4.662 -3.079 1.00 83.94 107 LYS A C 1
ATOM 862 O O . LYS A 1 107 ? 15.848 5.779 -2.575 1.00 83.94 107 LYS A O 1
ATOM 867 N N . ALA A 1 108 ? 15.579 4.474 -4.387 1.00 84.19 108 ALA A N 1
ATOM 868 C CA . ALA A 1 108 ? 15.512 5.570 -5.358 1.00 84.19 108 ALA A CA 1
ATOM 869 C C . ALA A 1 108 ? 14.309 6.511 -5.141 1.00 84.19 108 ALA A C 1
ATOM 871 O O . ALA A 1 108 ? 14.432 7.724 -5.307 1.00 84.19 108 ALA A O 1
ATOM 872 N N . ALA A 1 109 ? 13.148 5.979 -4.748 1.00 80.44 109 ALA A N 1
ATOM 873 C CA . ALA A 1 109 ? 11.969 6.780 -4.426 1.00 80.44 109 ALA A CA 1
ATOM 874 C C . ALA A 1 109 ? 12.177 7.619 -3.154 1.00 80.44 109 ALA A C 1
ATOM 876 O O . ALA A 1 109 ? 11.751 8.773 -3.110 1.00 80.44 109 ALA A O 1
ATOM 877 N N . SER A 1 110 ? 12.884 7.060 -2.165 1.00 72.69 110 SER A N 1
ATOM 878 C CA . SER A 1 110 ? 13.165 7.707 -0.880 1.00 72.69 110 SER A CA 1
ATOM 879 C C . SER A 1 110 ? 14.308 8.734 -0.908 1.00 72.69 110 SER A C 1
ATOM 881 O O . SER A 1 110 ? 14.372 9.584 -0.024 1.00 72.69 110 SER A O 1
ATOM 883 N N . SER A 1 111 ? 15.201 8.694 -1.905 1.00 67.81 111 SER A N 1
ATOM 884 C CA . SER A 1 111 ? 16.400 9.547 -1.960 1.00 67.81 111 SER A CA 1
ATOM 885 C C . SER A 1 111 ? 16.192 10.915 -2.625 1.00 67.81 111 SER A C 1
ATOM 887 O O . SER A 1 111 ? 17.066 11.773 -2.536 1.00 67.81 111 SER A O 1
ATOM 889 N N . THR A 1 112 ? 15.052 11.172 -3.278 1.00 55.94 112 THR A N 1
ATOM 890 C CA . THR A 1 112 ? 14.849 12.402 -4.076 1.00 55.94 112 THR A CA 1
ATOM 891 C C . THR A 1 112 ? 14.278 13.591 -3.287 1.00 55.94 112 THR A C 1
ATOM 893 O O . THR A 1 112 ? 13.426 14.318 -3.794 1.00 55.94 112 THR A O 1
ATOM 896 N N . SER A 1 113 ? 14.730 13.812 -2.053 1.00 47.56 113 SER A N 1
ATOM 897 C CA . SER A 1 113 ? 14.354 15.003 -1.270 1.00 47.56 113 SER A CA 1
ATOM 898 C C . SER A 1 113 ? 15.393 16.133 -1.290 1.00 47.56 113 SER A C 1
ATOM 900 O O . SER A 1 113 ? 15.215 17.087 -0.538 1.00 47.56 113 SER A O 1
ATOM 902 N N . THR A 1 114 ? 16.426 16.095 -2.149 1.00 43.28 114 THR A N 1
ATOM 903 C CA . THR A 1 114 ? 17.506 17.111 -2.080 1.00 43.28 114 THR A CA 1
ATOM 904 C C . THR A 1 114 ? 17.808 17.905 -3.359 1.00 43.28 114 THR A C 1
ATOM 906 O O . THR A 1 114 ? 18.366 18.987 -3.234 1.00 43.28 114 THR A O 1
ATOM 909 N N . ASP A 1 115 ? 17.378 17.508 -4.559 1.00 40.59 115 ASP A N 1
ATOM 910 C CA . ASP A 1 115 ? 17.747 18.251 -5.782 1.00 40.59 115 ASP A CA 1
ATOM 911 C C . ASP A 1 115 ? 16.534 18.890 -6.460 1.00 40.59 115 ASP A C 1
ATOM 913 O O . ASP A 1 115 ? 15.828 18.270 -7.255 1.00 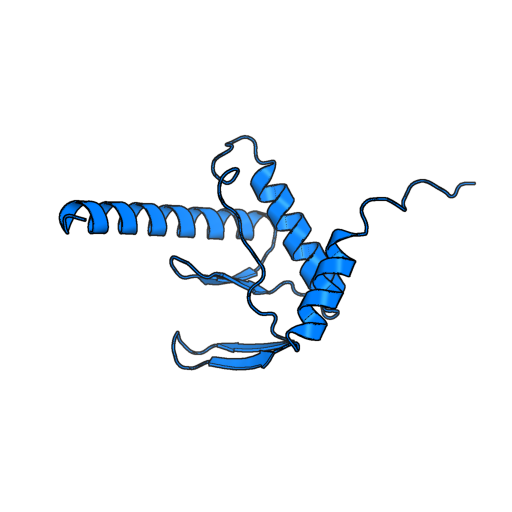40.59 115 ASP A O 1
ATOM 917 N N . GLY A 1 116 ? 16.270 20.153 -6.114 1.00 46.59 116 GLY A N 1
ATOM 918 C CA . GLY A 1 116 ? 15.141 20.899 -6.668 1.00 46.59 116 GLY A CA 1
ATOM 919 C C . GLY A 1 116 ? 15.029 22.365 -6.250 1.00 46.59 116 GLY A C 1
ATOM 920 O O . GLY A 1 116 ? 13.916 22.847 -6.085 1.00 46.59 116 GLY A O 1
ATOM 921 N N . SER A 1 117 ? 16.142 23.083 -6.071 1.00 42.50 117 SER A N 1
ATOM 922 C CA . SER A 1 117 ? 16.152 24.554 -6.167 1.00 42.50 117 SER A CA 1
ATOM 923 C C . SER A 1 117 ? 17.517 25.063 -6.640 1.00 42.50 117 SER A C 1
ATOM 925 O O . SER A 1 117 ? 18.192 25.827 -5.955 1.00 42.50 117 SER A O 1
ATOM 927 N N . ALA A 1 118 ? 17.926 24.623 -7.828 1.00 49.75 118 ALA A N 1
ATOM 928 C CA . ALA A 1 118 ? 18.952 25.286 -8.623 1.00 49.75 118 ALA A CA 1
ATOM 929 C C . ALA A 1 118 ? 18.647 25.065 -10.113 1.00 49.75 118 ALA A C 1
ATOM 931 O O . ALA A 1 118 ? 19.024 24.035 -10.658 1.00 49.75 118 ALA A O 1
ATOM 932 N N . LEU A 1 119 ? 17.910 25.988 -10.745 1.00 43.50 119 LEU A N 1
ATOM 933 C CA . LEU A 1 119 ? 18.355 26.721 -11.942 1.00 43.50 119 LEU A CA 1
ATOM 934 C C . LEU A 1 119 ? 17.310 27.780 -12.349 1.00 43.50 119 LEU A C 1
ATOM 936 O O . LEU A 1 119 ? 16.109 27.527 -12.327 1.00 43.50 119 LEU A O 1
ATOM 940 N N . ALA A 1 120 ? 17.835 28.958 -12.678 1.00 40.34 120 ALA A N 1
ATOM 941 C CA . ALA A 1 120 ? 17.185 30.229 -12.995 1.00 40.34 120 ALA A CA 1
ATOM 942 C C . ALA A 1 120 ? 16.639 30.279 -14.452 1.00 40.34 120 ALA A C 1
ATOM 944 O O . ALA A 1 120 ? 16.570 29.225 -15.093 1.00 40.34 120 ALA A O 1
ATOM 945 N N . PRO A 1 121 ? 16.208 31.440 -14.988 1.00 60.44 121 PRO A N 1
ATOM 946 C CA . PRO A 1 121 ? 17.096 32.587 -15.261 1.00 60.44 121 PRO A CA 1
ATOM 947 C C . PRO A 1 121 ? 16.854 33.842 -14.411 1.00 60.44 121 PRO A C 1
ATOM 949 O O . PRO A 1 121 ? 15.699 34.080 -13.993 1.00 60.44 121 PRO A O 1
#

pLDDT: mean 82.62, std 11.97, range [40.34, 91.94]

Sequence (121 aa):
LPPTISRKLRSYVRTLASLLVCELGTLNLQVIHADMDRLTLCTGKKPLVEALRRMQFALDALKSRKDGLFRWITLEPRRVWHTLLLRDKFNYGGVTAGDDELETAWKAASSTSTDGSALAP

Foldseek 3Di:
DPPVVVVVVLVVLVVVQVVVCVLCVVLVWDWPDTDSQDTDTDQVDQDPLVSLLSVVVSLVVQCPDPVNPCVPPDDDPPWDFNDKDQDDPVDIDGHTDDPVRNVVSNCVSVPPPPPDPDDDD

Radius of gyration: 17.02 Å; chains: 1; bounding box: 32×49×42 Å